Protein AF-A0A2E4N6B3-F1 (afdb_monomer_lite)

Structure (mmCIF, N/CA/C/O backbone):
data_AF-A0A2E4N6B3-F1
#
_entry.id   AF-A0A2E4N6B3-F1
#
loop_
_atom_site.group_PDB
_atom_site.id
_atom_site.type_symbol
_atom_site.label_atom_id
_atom_site.label_alt_id
_atom_site.label_comp_id
_atom_site.label_asym_id
_atom_site.label_entity_id
_atom_site.label_seq_id
_atom_site.pdbx_PDB_ins_code
_atom_site.Cartn_x
_atom_site.Cartn_y
_atom_site.Cartn_z
_atom_site.occupancy
_atom_site.B_iso_or_equiv
_atom_site.auth_seq_id
_atom_site.auth_comp_id
_atom_site.auth_asym_id
_atom_site.auth_atom_id
_atom_site.pdbx_PDB_model_num
ATOM 1 N N . MET A 1 1 ? -14.317 -15.327 15.195 1.00 62.25 1 MET A N 1
ATOM 2 C CA . MET A 1 1 ? -13.217 -15.144 14.213 1.00 62.25 1 MET A CA 1
ATOM 3 C C . MET A 1 1 ? -12.961 -13.670 13.867 1.00 62.25 1 MET A C 1
ATOM 5 O O . MET A 1 1 ? -11.848 -13.202 14.078 1.00 62.25 1 MET A O 1
ATOM 9 N N . PHE A 1 2 ? -13.980 -12.903 13.452 1.00 62.03 2 PHE A N 1
ATOM 10 C CA . PHE A 1 2 ? -13.863 -11.475 13.086 1.00 62.03 2 PHE A CA 1
ATOM 11 C C . PHE A 1 2 ? -13.276 -10.548 14.166 1.00 62.03 2 PHE A C 1
ATOM 13 O O . PHE A 1 2 ? -12.566 -9.598 13.847 1.00 62.03 2 PHE A O 1
ATOM 20 N N . GLN A 1 3 ? -13.512 -10.829 15.450 1.00 68.50 3 GLN A N 1
ATOM 21 C CA . GLN A 1 3 ? -12.946 -10.028 16.544 1.00 68.50 3 GLN A CA 1
ATOM 22 C C . GLN A 1 3 ? -11.408 -10.126 16.633 1.00 68.50 3 GLN A C 1
ATOM 24 O O . GLN A 1 3 ? -10.750 -9.131 16.929 1.00 68.50 3 GLN A O 1
ATOM 29 N N . LYS A 1 4 ? -10.814 -11.287 16.303 1.00 70.94 4 LYS A N 1
ATOM 30 C CA . LYS A 1 4 ? -9.347 -11.462 16.285 1.00 70.94 4 LYS A CA 1
ATOM 31 C C . LYS A 1 4 ? -8.699 -10.652 15.156 1.00 70.94 4 LYS A C 1
ATOM 33 O O . LYS A 1 4 ? -7.645 -10.060 15.366 1.00 70.94 4 LYS A O 1
ATOM 38 N N . LEU A 1 5 ? -9.344 -10.594 13.988 1.00 65.94 5 LEU A N 1
ATOM 39 C CA . LEU A 1 5 ? -8.908 -9.784 12.843 1.00 65.94 5 LEU A CA 1
ATOM 40 C C . LEU A 1 5 ? -8.967 -8.287 13.161 1.00 65.94 5 LEU A C 1
ATOM 42 O O . LEU A 1 5 ? -7.967 -7.596 12.989 1.00 65.94 5 LEU A O 1
ATOM 46 N N . LYS A 1 6 ? -10.085 -7.814 13.729 1.00 65.88 6 LYS A N 1
ATOM 47 C CA . LYS A 1 6 ? -10.237 -6.414 14.155 1.00 65.88 6 LYS A CA 1
ATOM 48 C C . LYS A 1 6 ? -9.157 -5.982 15.145 1.00 65.88 6 LYS A C 1
ATOM 50 O O . LYS A 1 6 ? -8.519 -4.954 14.937 1.00 65.88 6 LYS A O 1
ATOM 55 N N . LYS A 1 7 ? -8.872 -6.811 16.157 1.00 70.69 7 LYS A N 1
ATOM 56 C CA . LYS A 1 7 ? -7.829 -6.531 17.156 1.00 70.69 7 LYS A CA 1
ATOM 57 C C . LYS A 1 7 ? -6.414 -6.542 16.560 1.00 70.69 7 LYS A C 1
ATOM 59 O O . LYS A 1 7 ? -5.608 -5.695 16.919 1.00 70.69 7 LYS A O 1
ATOM 64 N N . ARG A 1 8 ? -6.110 -7.453 15.624 1.00 69.00 8 ARG A N 1
ATOM 65 C CA . ARG A 1 8 ? -4.799 -7.501 14.940 1.00 69.00 8 ARG A CA 1
ATOM 66 C C . ARG A 1 8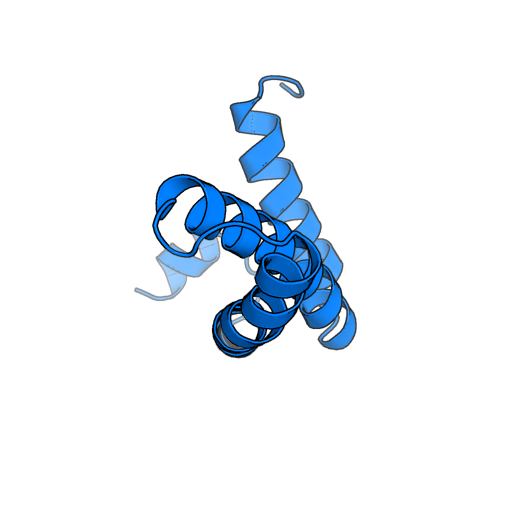 ? -4.563 -6.317 14.002 1.00 69.00 8 ARG A C 1
ATOM 68 O O . ARG A 1 8 ? -3.417 -5.953 13.775 1.00 69.00 8 ARG A O 1
ATOM 75 N N . TRP A 1 9 ? -5.622 -5.783 13.403 1.00 68.38 9 TRP A N 1
ATOM 76 C CA . TRP A 1 9 ? -5.542 -4.727 12.389 1.00 68.38 9 TRP A CA 1
ATOM 77 C C . TRP A 1 9 ? -5.880 -3.334 12.949 1.00 68.38 9 TRP A C 1
ATOM 79 O O . TRP A 1 9 ? -5.828 -2.351 12.212 1.00 68.38 9 TRP A O 1
ATOM 89 N N . GLY A 1 10 ? -6.206 -3.237 14.245 1.00 68.00 10 GLY A N 1
ATOM 90 C CA . GLY A 1 10 ? -6.566 -1.979 14.906 1.00 68.00 10 GLY A CA 1
ATOM 91 C C . GLY A 1 10 ? -7.845 -1.348 14.350 1.00 68.00 10 GLY A C 1
ATOM 92 O O . GLY A 1 10 ? -7.942 -0.128 14.274 1.00 68.00 10 GLY A O 1
ATOM 93 N N . LEU A 1 11 ? -8.791 -2.173 13.892 1.00 76.81 11 LEU A N 1
ATOM 94 C CA . LEU A 1 11 ? -10.028 -1.731 13.250 1.00 76.81 11 LEU A CA 1
ATOM 95 C C . LEU A 1 11 ? -11.163 -1.645 14.270 1.00 76.81 11 LEU A C 1
ATOM 97 O O . LEU A 1 11 ? -11.506 -2.647 14.900 1.00 76.81 11 LEU A O 1
ATOM 101 N N . ASN A 1 12 ? -11.784 -0.469 14.378 1.00 67.94 12 ASN A N 1
ATOM 102 C CA . ASN A 1 12 ? -12.875 -0.228 15.327 1.00 67.94 12 ASN A CA 1
ATOM 103 C C . ASN A 1 12 ? -14.245 -0.663 14.776 1.00 67.94 12 ASN A C 1
ATOM 105 O O . ASN A 1 12 ? -15.129 -1.016 15.553 1.00 67.94 12 ASN A O 1
ATOM 109 N N . SER A 1 13 ? -14.420 -0.699 13.447 1.00 77.38 13 SER A N 1
ATOM 110 C CA . SER A 1 13 ? -15.714 -0.980 12.804 1.00 77.38 13 SER A CA 1
ATOM 111 C C . SER A 1 13 ? -15.683 -2.168 11.835 1.00 77.38 13 SER A C 1
ATOM 113 O O . SER A 1 13 ? -14.704 -2.395 11.123 1.00 77.38 13 SER A O 1
ATOM 115 N N . ASN A 1 14 ? -16.801 -2.901 11.757 1.00 78.88 14 ASN A N 1
ATOM 116 C CA . ASN A 1 14 ? -17.030 -3.947 10.751 1.00 78.88 14 ASN A CA 1
ATOM 117 C C . ASN A 1 14 ? -17.120 -3.374 9.329 1.00 78.88 14 ASN A C 1
ATOM 119 O O . ASN A 1 14 ? -16.671 -4.016 8.384 1.00 78.88 14 ASN A O 1
ATOM 123 N N . THR A 1 15 ? -17.659 -2.161 9.176 1.00 79.19 15 THR A N 1
ATOM 124 C CA . THR A 1 15 ? -17.752 -1.491 7.869 1.00 79.19 15 THR A CA 1
ATOM 125 C C . THR A 1 15 ? -16.372 -1.180 7.304 1.00 79.19 15 THR A C 1
ATOM 127 O O . THR A 1 15 ? -16.152 -1.305 6.106 1.00 79.19 15 THR A O 1
ATOM 130 N N . GLN A 1 16 ? -15.405 -0.876 8.170 1.00 80.75 16 GLN A N 1
ATOM 131 C CA . GLN A 1 16 ? -14.028 -0.616 7.766 1.00 80.75 16 GLN A CA 1
ATOM 132 C C . GLN A 1 16 ? -13.368 -1.863 7.164 1.00 80.75 16 GLN A C 1
ATOM 134 O O . GLN A 1 16 ? -12.709 -1.772 6.134 1.00 80.75 16 GLN A O 1
ATOM 139 N N . VAL A 1 17 ? -13.607 -3.036 7.761 1.00 83.00 17 VAL A N 1
ATOM 140 C CA . VAL A 1 17 ? -13.142 -4.328 7.230 1.00 83.00 17 VAL A CA 1
ATOM 141 C C . VAL A 1 17 ? -13.698 -4.563 5.823 1.00 83.00 17 VAL A C 1
ATOM 143 O O . VAL A 1 17 ? -12.938 -4.912 4.924 1.00 83.00 17 VAL A O 1
ATOM 146 N N . LEU A 1 18 ? -15.000 -4.335 5.620 1.00 87.25 18 LEU A N 1
ATOM 147 C CA . LEU A 1 18 ? -15.650 -4.495 4.316 1.00 87.25 18 LEU A CA 1
ATOM 148 C C . LEU A 1 18 ? -15.033 -3.564 3.260 1.00 87.25 18 LEU A C 1
ATOM 150 O O . LEU A 1 18 ? -14.672 -4.021 2.179 1.00 87.25 18 LEU A O 1
ATOM 154 N N . ILE A 1 19 ? -14.856 -2.281 3.593 1.00 87.06 19 ILE A N 1
ATOM 155 C CA . ILE A 1 19 ? -14.248 -1.296 2.689 1.00 87.06 19 ILE A CA 1
ATOM 156 C C . ILE A 1 19 ? -12.825 -1.718 2.320 1.00 87.06 19 ILE A C 1
ATOM 158 O O . ILE A 1 19 ? -12.453 -1.653 1.156 1.00 87.06 19 ILE A O 1
ATOM 162 N N . ILE A 1 20 ? -12.039 -2.206 3.281 1.00 86.00 20 ILE A N 1
ATOM 163 C CA . ILE A 1 20 ? -10.676 -2.681 3.024 1.00 86.00 20 ILE A CA 1
ATOM 164 C C . ILE A 1 20 ? -10.672 -3.857 2.041 1.00 86.00 20 ILE A C 1
ATOM 166 O O . ILE A 1 20 ? -9.859 -3.867 1.121 1.00 86.00 20 ILE A O 1
ATOM 170 N N . PHE A 1 21 ? -11.588 -4.820 2.184 1.00 87.31 21 PHE A N 1
ATOM 171 C CA . PHE A 1 21 ? -11.713 -5.920 1.222 1.00 87.31 21 PHE A CA 1
ATOM 172 C C . PHE A 1 21 ? -12.090 -5.433 -0.181 1.00 87.31 21 PHE A C 1
ATOM 174 O O . PHE A 1 21 ? -11.509 -5.905 -1.155 1.00 87.31 21 PHE A O 1
ATOM 181 N N . ILE A 1 22 ? -13.001 -4.461 -0.289 1.00 90.19 22 ILE A N 1
ATOM 182 C CA . ILE A 1 22 ? -13.380 -3.849 -1.572 1.00 90.19 22 ILE A CA 1
ATOM 183 C C . ILE A 1 22 ? -12.177 -3.139 -2.204 1.00 90.19 22 ILE A C 1
ATOM 185 O O . ILE A 1 22 ? -11.850 -3.394 -3.361 1.00 90.19 22 ILE A O 1
ATOM 189 N N . VAL A 1 23 ? -11.470 -2.306 -1.432 1.00 90.00 23 VAL A N 1
ATOM 190 C CA . VAL A 1 23 ? -10.249 -1.616 -1.877 1.00 90.00 23 VAL A CA 1
ATOM 191 C C . VAL A 1 23 ? -9.213 -2.632 -2.355 1.00 90.00 23 VAL A C 1
ATOM 193 O O . VAL A 1 23 ? -8.624 -2.442 -3.414 1.00 90.00 23 VAL A O 1
ATOM 196 N N . PHE A 1 24 ? -9.016 -3.737 -1.635 1.00 89.62 24 PHE A N 1
ATOM 197 C CA . PHE A 1 24 ? -8.079 -4.785 -2.037 1.00 89.62 24 PHE A CA 1
ATOM 198 C C . PHE A 1 24 ? -8.494 -5.519 -3.317 1.00 89.62 24 PHE A C 1
ATOM 200 O O . PHE A 1 24 ? -7.638 -5.791 -4.156 1.00 89.62 24 PHE A O 1
ATOM 207 N N . GLY A 1 25 ? -9.786 -5.801 -3.499 1.00 91.69 25 GLY A N 1
ATOM 208 C CA . GLY A 1 25 ? -10.298 -6.428 -4.720 1.00 91.69 25 GLY A CA 1
ATOM 209 C C . GLY A 1 25 ? -10.120 -5.540 -5.953 1.00 91.69 25 GLY A C 1
ATOM 210 O O . GLY A 1 25 ? -9.647 -6.004 -6.994 1.00 91.69 25 GLY A O 1
ATOM 211 N N . ILE A 1 26 ? -10.424 -4.245 -5.814 1.00 90.94 26 ILE A N 1
ATOM 212 C CA . ILE A 1 26 ? -10.241 -3.255 -6.883 1.00 90.94 26 ILE A CA 1
ATOM 213 C C . ILE A 1 26 ? -8.753 -3.088 -7.190 1.00 90.94 26 ILE A C 1
ATOM 215 O O . ILE A 1 26 ? -8.337 -3.222 -8.334 1.00 90.94 26 ILE A O 1
ATOM 219 N N . THR A 1 27 ? -7.926 -2.841 -6.174 1.00 90.88 27 THR A N 1
ATOM 220 C CA . THR A 1 27 ? -6.492 -2.566 -6.368 1.00 90.88 27 THR A CA 1
ATOM 221 C C . THR A 1 27 ? -5.739 -3.774 -6.923 1.00 90.88 27 THR A C 1
ATOM 223 O O . THR A 1 27 ? -4.870 -3.589 -7.769 1.00 90.88 27 THR A O 1
ATOM 226 N N . GLY A 1 28 ? -6.097 -4.999 -6.515 1.00 88.12 28 GLY A N 1
ATOM 227 C CA . GLY A 1 28 ? -5.502 -6.231 -7.041 1.00 88.12 28 GLY A CA 1
ATOM 228 C C . GLY A 1 28 ? -5.835 -6.488 -8.509 1.00 88.12 28 GLY A C 1
ATOM 229 O O . GLY A 1 28 ? -4.960 -6.879 -9.275 1.00 88.12 28 GLY A O 1
ATOM 230 N N . SER A 1 29 ? -7.076 -6.221 -8.919 1.00 89.25 29 SER A N 1
ATOM 231 C CA . SER A 1 29 ? -7.478 -6.370 -10.324 1.00 89.25 29 SER A CA 1
ATOM 232 C C . SER A 1 29 ? -6.870 -5.260 -11.191 1.00 89.25 29 SER A C 1
ATOM 234 O O . SER A 1 29 ? -6.312 -5.525 -12.255 1.00 89.25 29 SER A O 1
ATOM 236 N N . SER A 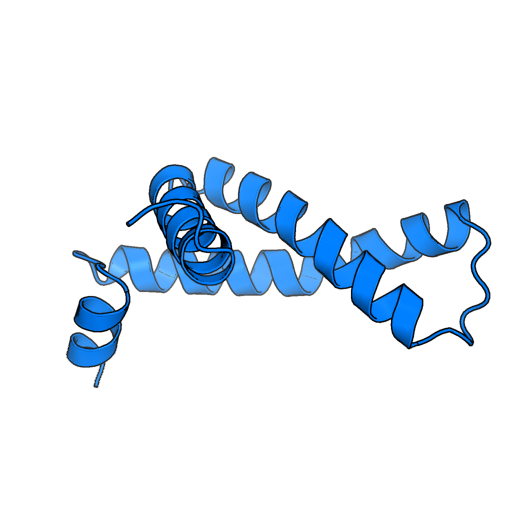1 30 ? -6.902 -4.015 -10.704 1.00 89.81 30 SER A N 1
ATOM 237 C CA . SER A 1 30 ? -6.385 -2.849 -11.424 1.00 89.81 30 SER A CA 1
ATOM 238 C C . SER A 1 30 ? -4.863 -2.854 -11.578 1.00 89.81 30 SER A C 1
ATOM 240 O O . SER A 1 30 ? -4.365 -2.398 -12.605 1.00 89.81 30 SER A O 1
ATOM 242 N N . SER A 1 31 ? -4.101 -3.372 -10.607 1.00 88.06 31 SER A N 1
ATOM 243 C CA . SER A 1 31 ? -2.634 -3.402 -10.708 1.00 88.06 31 SER A CA 1
ATOM 244 C C . SER A 1 31 ? -2.137 -4.299 -11.833 1.00 88.06 31 SER A C 1
ATOM 246 O O . SER A 1 31 ? -1.168 -3.943 -12.498 1.00 88.06 31 SER A O 1
ATOM 248 N N . LEU A 1 32 ? -2.816 -5.417 -12.101 1.00 86.81 32 LEU A N 1
ATOM 249 C CA . LEU A 1 32 ? -2.483 -6.287 -13.225 1.00 86.81 32 LEU A CA 1
ATOM 250 C C . LEU A 1 32 ? -2.718 -5.572 -14.555 1.00 86.81 32 LEU A C 1
ATOM 252 O O . LEU A 1 32 ? -1.828 -5.579 -15.404 1.00 86.81 32 LEU A O 1
ATOM 256 N N . TYR A 1 33 ? -3.860 -4.899 -14.698 1.00 88.00 33 TYR A N 1
ATOM 257 C CA . TYR A 1 33 ? -4.201 -4.170 -15.919 1.00 88.00 33 TYR A CA 1
ATOM 258 C C . TYR A 1 33 ? -3.254 -2.991 -16.177 1.00 88.00 33 TYR A C 1
ATOM 260 O O . TYR A 1 33 ? -2.800 -2.802 -17.296 1.00 88.00 33 TYR A O 1
ATOM 268 N N . ILE A 1 34 ? -2.891 -2.235 -15.134 1.00 86.06 34 ILE A N 1
ATOM 269 C CA . ILE A 1 34 ? -1.990 -1.075 -15.246 1.00 86.06 34 ILE A CA 1
ATOM 270 C C . ILE A 1 34 ? -0.522 -1.504 -15.397 1.00 86.06 34 ILE A C 1
ATOM 272 O O . ILE A 1 34 ? 0.266 -0.798 -16.017 1.00 86.06 34 ILE A O 1
ATOM 276 N N . SER A 1 35 ? -0.130 -2.669 -14.876 1.00 84.19 35 SER A N 1
ATOM 277 C CA . SER A 1 35 ? 1.248 -3.156 -15.020 1.00 84.19 35 SER A CA 1
ATOM 278 C C . SER A 1 35 ? 1.628 -3.525 -16.451 1.00 84.19 35 SER A C 1
ATOM 280 O O . SER A 1 35 ? 2.783 -3.352 -16.823 1.00 84.19 35 SER A O 1
ATOM 282 N N . GLN A 1 36 ? 0.675 -4.001 -17.257 1.00 82.75 36 GLN A N 1
ATOM 283 C CA . GLN A 1 36 ? 0.909 -4.385 -18.650 1.00 82.75 36 GLN A CA 1
ATOM 284 C C . GLN A 1 36 ? 1.440 -3.226 -19.511 1.00 82.75 36 GLN A C 1
ATOM 286 O O . GLN A 1 36 ? 2.551 -3.365 -20.023 1.00 82.75 36 GLN A O 1
ATOM 291 N N . PRO A 1 37 ? 0.758 -2.064 -19.609 1.00 84.44 37 PRO A N 1
ATOM 292 C CA . PRO A 1 37 ? 1.255 -0.945 -20.405 1.00 84.44 37 PRO A CA 1
ATOM 293 C C . PRO A 1 37 ? 2.561 -0.364 -19.851 1.00 84.44 37 PRO A C 1
ATOM 295 O O . PRO A 1 37 ? 3.379 0.137 -20.613 1.00 84.44 37 PRO A O 1
ATOM 298 N N . VAL A 1 38 ? 2.803 -0.453 -18.537 1.00 82.56 38 VAL A N 1
ATOM 299 C CA . VAL A 1 38 ? 4.071 -0.000 -17.943 1.00 82.56 38 VAL A CA 1
ATOM 300 C C . VAL A 1 38 ? 5.235 -0.912 -18.344 1.00 82.56 38 VAL A C 1
ATOM 302 O O . VAL A 1 38 ? 6.313 -0.415 -18.655 1.00 82.56 38 VAL A O 1
ATOM 305 N N . MET A 1 39 ? 5.037 -2.233 -18.367 1.00 81.81 39 MET A N 1
ATOM 306 C CA . MET A 1 39 ? 6.067 -3.173 -18.829 1.00 81.81 39 MET A CA 1
ATOM 307 C C . MET A 1 39 ? 6.360 -3.014 -20.323 1.00 81.81 39 MET A C 1
ATOM 309 O O . MET A 1 39 ? 7.523 -3.064 -20.721 1.00 81.81 39 MET A O 1
ATOM 313 N N . GLU A 1 40 ? 5.320 -2.780 -21.123 1.00 82.56 40 GLU A N 1
ATOM 314 C CA . GLU A 1 40 ? 5.434 -2.550 -22.563 1.00 82.56 40 GLU A CA 1
ATOM 315 C C . GLU A 1 40 ? 6.154 -1.227 -22.868 1.00 82.56 40 GLU A C 1
ATOM 317 O O . GLU A 1 40 ? 7.084 -1.206 -23.671 1.00 82.56 40 GLU A O 1
ATOM 322 N N . TYR A 1 41 ? 5.834 -0.149 -22.138 1.00 81.50 41 TYR A N 1
ATOM 323 C CA . TYR A 1 41 ? 6.546 1.132 -22.234 1.00 81.50 41 TYR A CA 1
ATOM 324 C C . TYR A 1 41 ? 8.038 1.006 -21.896 1.00 81.50 41 TYR A C 1
ATOM 326 O O . TYR A 1 41 ? 8.885 1.628 -22.532 1.00 81.50 41 TYR A O 1
ATOM 334 N N . LEU A 1 42 ? 8.376 0.173 -20.910 1.00 79.44 42 LEU A N 1
ATOM 335 C CA . LEU A 1 42 ? 9.759 -0.078 -20.506 1.00 79.44 42 LEU A CA 1
ATOM 336 C C . LEU A 1 42 ? 10.486 -1.084 -21.419 1.00 79.44 42 LEU A C 1
ATOM 338 O O . LEU A 1 42 ? 11.663 -1.351 -21.185 1.00 79.44 42 LEU A O 1
ATOM 342 N N . SER A 1 43 ? 9.816 -1.638 -22.443 1.00 72.56 43 SER A N 1
ATOM 343 C CA . SER A 1 43 ? 10.362 -2.649 -23.368 1.00 72.56 43 SER A CA 1
ATOM 344 C C . SER A 1 43 ? 11.016 -3.843 -22.654 1.00 72.56 43 SER A C 1
ATOM 346 O O . SER A 1 43 ? 11.996 -4.420 -23.127 1.00 72.56 43 SER A O 1
ATOM 348 N N . ILE A 1 44 ? 10.495 -4.213 -21.480 1.00 71.94 44 ILE A N 1
ATOM 349 C CA . ILE A 1 44 ? 11.022 -5.328 -20.689 1.00 71.94 44 ILE A CA 1
ATOM 350 C C . ILE A 1 44 ? 10.507 -6.619 -21.323 1.00 71.94 44 ILE A C 1
ATOM 352 O O . ILE A 1 44 ? 9.295 -6.802 -21.433 1.00 71.94 44 ILE A O 1
ATOM 356 N N . SER A 1 45 ? 11.408 -7.523 -21.734 1.00 65.00 45 SER A N 1
ATOM 357 C CA . SER A 1 45 ? 10.976 -8.829 -22.247 1.00 65.00 45 SER A CA 1
ATOM 358 C C . SER A 1 45 ? 10.132 -9.541 -21.183 1.00 65.00 45 SER A C 1
ATOM 360 O O . SER A 1 45 ? 10.462 -9.541 -19.990 1.00 65.00 45 SER A O 1
ATOM 362 N N . ASN A 1 46 ? 9.032 -10.156 -21.625 1.00 65.88 46 ASN A N 1
ATOM 363 C CA . ASN A 1 46 ? 8.094 -10.880 -20.761 1.00 65.88 46 ASN A CA 1
ATOM 364 C C . ASN A 1 46 ? 8.732 -12.073 -20.022 1.00 65.88 46 ASN A C 1
ATOM 366 O O . ASN A 1 46 ? 8.083 -12.676 -19.167 1.00 65.88 46 ASN A O 1
ATOM 370 N N . ASP A 1 47 ? 9.994 -12.394 -20.311 1.00 72.88 47 ASP A N 1
ATOM 371 C CA . ASP A 1 47 ? 10.709 -13.536 -19.744 1.00 72.88 47 ASP A CA 1
ATOM 372 C C . ASP A 1 47 ? 11.159 -13.276 -18.299 1.00 72.88 47 ASP A C 1
ATOM 374 O O . ASP A 1 47 ? 11.296 -14.202 -17.497 1.00 72.88 47 ASP A O 1
ATOM 378 N N . ASN A 1 48 ? 11.323 -12.006 -17.912 1.00 81.19 48 ASN A N 1
ATOM 379 C CA . ASN A 1 48 ? 11.764 -11.640 -16.569 1.00 81.19 48 ASN A CA 1
ATOM 380 C C . ASN A 1 48 ? 10.594 -11.573 -15.576 1.00 81.19 48 ASN A C 1
ATOM 382 O O . ASN A 1 48 ? 10.168 -10.501 -15.137 1.00 81.19 48 ASN A O 1
ATOM 386 N N . ILE A 1 49 ? 10.121 -12.746 -15.148 1.00 82.62 49 ILE A N 1
ATOM 387 C CA . ILE A 1 49 ? 9.043 -12.907 -14.154 1.00 82.62 49 ILE A CA 1
ATOM 388 C C . ILE A 1 49 ? 9.342 -12.132 -12.857 1.00 82.62 49 ILE A C 1
ATOM 390 O O . ILE A 1 49 ? 8.439 -11.543 -12.263 1.00 82.62 49 ILE A O 1
ATOM 394 N N . ILE A 1 50 ? 10.611 -12.077 -12.438 1.00 85.06 50 ILE A N 1
ATOM 395 C CA . ILE A 1 50 ? 11.040 -11.354 -11.231 1.00 85.06 50 ILE A CA 1
ATOM 396 C C . ILE A 1 50 ? 10.803 -9.843 -11.384 1.00 85.06 50 ILE A C 1
ATOM 398 O O . ILE A 1 50 ? 10.197 -9.232 -10.502 1.00 85.06 50 ILE A O 1
ATOM 402 N N . LEU A 1 51 ? 11.216 -9.243 -12.509 1.00 83.62 51 LEU A N 1
ATOM 403 C CA . LEU A 1 51 ? 10.973 -7.819 -12.778 1.00 83.62 51 LEU A CA 1
ATOM 404 C C . LEU A 1 51 ? 9.480 -7.518 -12.866 1.00 83.62 51 LEU A C 1
ATOM 406 O O . LEU A 1 51 ? 9.022 -6.531 -12.293 1.00 83.62 51 LEU A O 1
ATOM 410 N N . ARG A 1 52 ? 8.713 -8.389 -13.526 1.00 83.19 52 ARG A N 1
ATOM 411 C CA . ARG A 1 52 ? 7.258 -8.255 -13.614 1.00 83.19 52 ARG A CA 1
ATOM 412 C C . ARG A 1 52 ? 6.615 -8.212 -12.231 1.00 83.19 52 ARG A C 1
ATOM 414 O O . ARG A 1 52 ? 5.818 -7.317 -11.963 1.00 83.19 52 ARG A O 1
ATOM 421 N N . ILE A 1 53 ? 6.984 -9.130 -11.334 1.00 86.12 53 ILE A N 1
ATOM 422 C CA . ILE A 1 53 ? 6.468 -9.137 -9.959 1.00 86.12 53 ILE A CA 1
ATOM 423 C C . ILE A 1 53 ? 6.853 -7.843 -9.240 1.00 86.12 53 ILE A C 1
ATOM 425 O O . ILE A 1 53 ? 5.987 -7.227 -8.623 1.00 86.12 53 ILE A O 1
ATOM 429 N N . ILE A 1 54 ? 8.102 -7.382 -9.347 1.00 86.69 54 ILE A N 1
ATOM 430 C CA . ILE A 1 54 ? 8.548 -6.134 -8.707 1.00 86.69 54 ILE A CA 1
ATOM 431 C C . ILE A 1 54 ? 7.725 -4.939 -9.208 1.00 86.69 54 ILE A C 1
ATOM 433 O O . ILE A 1 54 ? 7.191 -4.187 -8.394 1.00 86.69 54 ILE A O 1
ATOM 437 N N . ILE A 1 55 ? 7.553 -4.796 -10.523 1.00 86.06 55 ILE A N 1
ATOM 438 C CA . ILE A 1 55 ? 6.804 -3.691 -11.138 1.00 86.06 55 ILE A CA 1
ATOM 439 C C . ILE A 1 55 ? 5.334 -3.725 -10.720 1.00 86.06 55 ILE A C 1
ATOM 441 O O . ILE A 1 55 ? 4.814 -2.715 -10.246 1.00 86.06 55 ILE A O 1
ATOM 445 N N . VAL A 1 56 ? 4.675 -4.886 -10.818 1.00 88.44 56 VAL A N 1
ATOM 446 C CA . VAL A 1 56 ? 3.286 -5.067 -10.359 1.00 88.44 56 VAL A CA 1
ATOM 447 C C . VAL A 1 56 ? 3.164 -4.692 -8.886 1.00 88.44 56 VAL A C 1
ATOM 449 O O . VAL A 1 56 ? 2.222 -4.001 -8.505 1.00 88.44 56 VAL A O 1
ATOM 452 N N . THR A 1 57 ? 4.126 -5.104 -8.059 1.00 87.50 57 THR A N 1
ATOM 453 C CA . THR A 1 57 ? 4.115 -4.820 -6.620 1.00 87.50 57 THR A CA 1
ATOM 454 C C . THR A 1 57 ? 4.284 -3.327 -6.344 1.00 87.50 57 THR A C 1
ATOM 456 O O . THR A 1 57 ? 3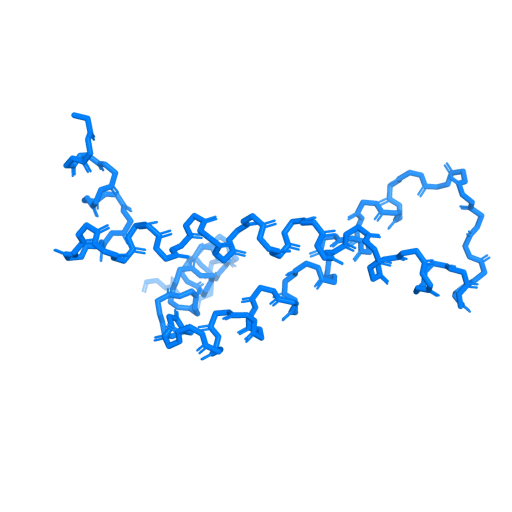.583 -2.801 -5.484 1.00 87.50 57 THR A O 1
ATOM 459 N N . ILE A 1 58 ? 5.156 -2.628 -7.078 1.00 87.00 58 ILE A N 1
ATOM 460 C CA . ILE A 1 58 ? 5.354 -1.175 -6.956 1.00 87.00 58 ILE A CA 1
ATOM 461 C C . ILE A 1 58 ? 4.086 -0.428 -7.386 1.00 87.00 58 ILE A C 1
ATOM 463 O O . ILE A 1 58 ? 3.558 0.375 -6.620 1.00 87.00 58 ILE A O 1
ATOM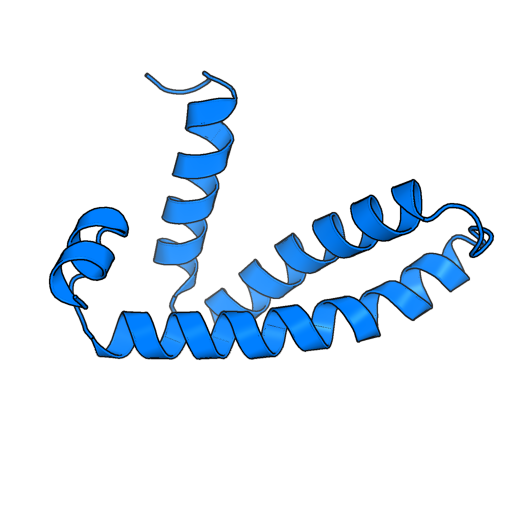 467 N N . ILE A 1 59 ? 3.554 -0.737 -8.571 1.00 88.44 59 ILE A N 1
ATOM 468 C CA . ILE A 1 59 ? 2.328 -0.132 -9.115 1.00 88.44 59 ILE A CA 1
ATOM 469 C C . ILE A 1 59 ? 1.144 -0.359 -8.174 1.00 88.44 59 ILE A C 1
ATOM 471 O O . ILE A 1 59 ? 0.372 0.561 -7.897 1.00 88.44 59 ILE A O 1
ATOM 475 N N . TYR A 1 60 ? 1.027 -1.569 -7.628 1.00 89.00 60 TYR A N 1
ATOM 476 C CA . TYR A 1 60 ? 0.000 -1.912 -6.658 1.00 89.00 60 TYR A CA 1
ATOM 477 C C . TYR A 1 60 ? 0.028 -0.994 -5.430 1.00 89.00 60 TYR A C 1
ATOM 479 O O . TYR A 1 60 ? -1.039 -0.571 -4.992 1.00 89.00 60 TYR A O 1
ATOM 487 N N . GLN A 1 61 ? 1.207 -0.623 -4.905 1.00 87.50 61 GLN A N 1
ATOM 488 C CA . GLN A 1 61 ? 1.283 0.301 -3.763 1.00 87.50 61 GLN A CA 1
ATOM 489 C C . GLN A 1 61 ? 0.693 1.677 -4.082 1.00 87.50 61 GLN A C 1
ATOM 491 O O . GLN A 1 61 ? -0.037 2.239 -3.263 1.00 87.50 61 GLN A O 1
ATOM 496 N N . PHE A 1 62 ? 0.960 2.207 -5.277 1.00 88.75 62 PHE A N 1
ATOM 497 C CA . PHE A 1 62 ? 0.413 3.496 -5.699 1.00 88.75 62 PHE A CA 1
ATOM 498 C C . PHE A 1 62 ? -1.105 3.436 -5.881 1.00 88.75 62 PHE A C 1
ATOM 500 O O . PHE A 1 62 ? -1.825 4.270 -5.332 1.00 88.75 62 PHE A O 1
ATOM 507 N N . ILE A 1 63 ? -1.610 2.419 -6.588 1.00 89.62 63 ILE A 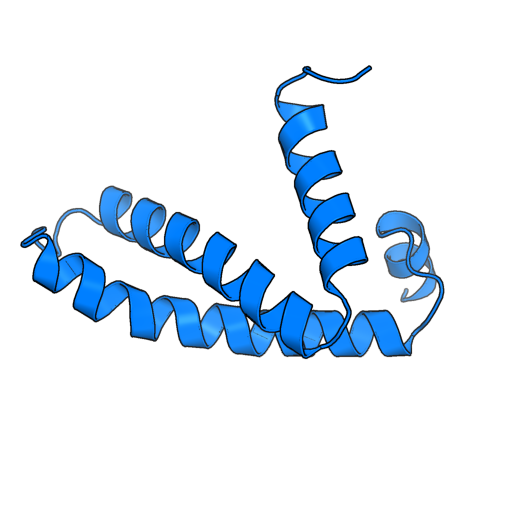N 1
ATOM 508 C CA . ILE A 1 63 ? -3.054 2.246 -6.810 1.00 89.62 63 ILE A CA 1
ATOM 509 C C . ILE A 1 63 ? -3.775 2.056 -5.476 1.00 89.62 63 ILE A C 1
ATOM 511 O O . ILE A 1 63 ? -4.836 2.636 -5.259 1.00 89.62 63 ILE A O 1
ATOM 515 N N . LEU A 1 64 ? -3.192 1.286 -4.557 1.00 89.81 64 LEU A N 1
ATOM 516 C CA . LEU A 1 64 ? -3.751 1.060 -3.231 1.00 89.81 64 LEU A CA 1
ATOM 517 C C . LEU A 1 64 ? -3.925 2.357 -2.445 1.00 89.81 64 LEU A C 1
ATOM 519 O O . LEU A 1 64 ? -4.989 2.560 -1.861 1.00 89.81 64 LEU A O 1
ATOM 523 N N . LEU A 1 65 ? -2.946 3.260 -2.481 1.00 88.62 65 LEU A N 1
ATOM 524 C CA . LEU A 1 65 ? -3.056 4.574 -1.843 1.00 88.62 65 LEU A CA 1
ATOM 525 C C . LEU A 1 65 ? -4.139 5.446 -2.489 1.00 88.62 65 LEU A C 1
ATOM 527 O O . LEU A 1 65 ? -4.920 6.069 -1.769 1.00 88.62 65 LEU A O 1
ATOM 531 N N . ILE A 1 66 ? -4.226 5.449 -3.822 1.00 89.69 66 ILE A N 1
ATOM 532 C CA . ILE A 1 66 ? -5.223 6.226 -4.576 1.00 89.69 66 ILE A CA 1
ATOM 533 C C . ILE A 1 66 ? -6.640 5.727 -4.274 1.00 89.69 66 ILE A C 1
ATOM 535 O O . ILE A 1 66 ? -7.517 6.507 -3.909 1.00 89.69 66 ILE A O 1
ATOM 539 N N . VAL A 1 67 ? -6.873 4.417 -4.363 1.00 89.75 67 VAL A N 1
ATOM 540 C CA . VAL A 1 67 ? -8.190 3.829 -4.089 1.00 89.75 67 VAL A CA 1
ATOM 541 C C . VAL A 1 67 ? -8.547 4.001 -2.610 1.00 89.75 67 VAL A C 1
ATOM 543 O O . VAL A 1 67 ? -9.663 4.400 -2.289 1.00 89.75 67 VAL A O 1
ATOM 546 N N . ALA A 1 68 ? -7.604 3.810 -1.684 1.00 88.62 68 ALA A N 1
ATOM 547 C CA . ALA A 1 68 ? -7.839 4.075 -0.265 1.00 88.62 68 ALA A CA 1
ATOM 548 C C . ALA A 1 68 ? -8.196 5.545 0.020 1.00 88.62 68 ALA A C 1
ATOM 550 O O . ALA A 1 68 ? -8.983 5.810 0.932 1.00 88.62 68 ALA A O 1
ATOM 551 N N . PHE A 1 69 ? -7.642 6.491 -0.744 1.00 88.88 69 PHE A N 1
ATOM 552 C CA . PHE A 1 69 ? -7.998 7.907 -0.671 1.00 88.88 69 PHE A CA 1
ATOM 553 C C . PHE A 1 69 ? -9.439 8.158 -1.115 1.00 88.88 69 PHE A C 1
ATOM 555 O O . PHE A 1 69 ? -10.188 8.789 -0.372 1.00 88.88 69 PHE A O 1
ATOM 562 N N . ILE A 1 70 ? -9.862 7.569 -2.237 1.00 88.25 70 ILE A N 1
ATOM 563 C CA . ILE A 1 70 ? -11.241 7.672 -2.745 1.00 88.25 70 ILE A CA 1
ATOM 564 C C . ILE A 1 70 ? -12.257 7.143 -1.720 1.00 88.25 70 ILE A C 1
ATOM 566 O O . ILE A 1 70 ? -13.295 7.757 -1.494 1.00 88.25 70 ILE A O 1
ATOM 570 N N . PHE A 1 71 ? -11.944 6.035 -1.044 1.00 85.94 71 PHE A N 1
ATOM 571 C CA . PHE A 1 71 ? -12.818 5.431 -0.029 1.00 85.94 71 PHE A CA 1
ATOM 572 C C . PHE A 1 71 ? -12.664 6.038 1.383 1.00 85.94 71 PHE A C 1
ATOM 574 O O . PHE A 1 71 ? -13.242 5.522 2.342 1.00 85.94 71 PHE A O 1
ATOM 581 N N . GLY A 1 72 ? -11.861 7.097 1.555 1.00 84.75 72 GLY A N 1
ATOM 582 C CA . GLY A 1 72 ? -11.644 7.759 2.850 1.00 84.75 72 GLY A CA 1
ATOM 583 C C . GLY A 1 72 ? -10.877 6.921 3.887 1.00 84.75 72 GLY A C 1
ATOM 584 O O . GLY A 1 72 ? -10.794 7.296 5.056 1.00 84.75 72 GLY A O 1
ATOM 585 N N . GLN A 1 73 ? -10.286 5.794 3.480 1.00 85.69 73 GLN A N 1
ATOM 586 C CA . GLN A 1 73 ? -9.493 4.895 4.331 1.00 85.69 73 GLN A CA 1
ATOM 587 C C . GLN A 1 73 ? -7.981 5.145 4.229 1.00 85.69 73 GLN A C 1
ATOM 589 O O . GLN A 1 73 ? -7.194 4.383 4.796 1.00 85.69 73 GLN A O 1
ATOM 594 N N . PHE A 1 74 ? -7.555 6.222 3.556 1.00 84.75 74 PHE A N 1
ATOM 595 C CA . PHE A 1 74 ? -6.142 6.571 3.371 1.00 84.75 74 PHE A CA 1
ATOM 596 C C . PHE A 1 74 ? -5.363 6.601 4.685 1.00 84.75 74 PHE A C 1
ATOM 598 O O . PHE A 1 74 ? -4.318 5.977 4.771 1.00 84.75 74 PHE A O 1
ATOM 605 N N . LYS A 1 75 ? -5.877 7.250 5.742 1.00 81.31 75 LYS A N 1
ATOM 606 C CA . LYS A 1 75 ? -5.180 7.308 7.043 1.00 81.31 75 LYS A CA 1
ATOM 607 C C . LYS A 1 75 ? -4.937 5.920 7.635 1.00 81.31 75 LYS A C 1
ATOM 609 O O . LYS A 1 75 ? -3.877 5.680 8.207 1.00 81.31 75 LYS A O 1
ATOM 614 N N . TRP A 1 76 ? -5.902 5.008 7.503 1.00 83.19 76 TRP A N 1
ATOM 615 C CA . TRP A 1 76 ? -5.749 3.644 7.999 1.00 83.19 76 TRP A CA 1
ATOM 616 C C . TRP A 1 76 ? -4.723 2.871 7.170 1.00 83.19 76 TRP A C 1
ATOM 618 O O . TRP A 1 76 ? -3.807 2.290 7.746 1.00 83.19 76 TRP A O 1
ATOM 628 N N . PHE A 1 77 ? -4.824 2.923 5.838 1.00 84.88 77 PHE A N 1
ATOM 629 C CA . PHE A 1 77 ? -3.871 2.267 4.942 1.00 84.88 77 PHE A CA 1
ATOM 630 C C . PHE A 1 77 ? -2.463 2.844 5.068 1.00 84.88 77 PHE A C 1
ATOM 632 O O . PHE A 1 77 ? -1.511 2.079 5.137 1.00 84.88 77 PHE A O 1
ATOM 639 N N . TRP A 1 78 ? -2.323 4.163 5.192 1.00 82.12 78 TRP A N 1
ATOM 640 C CA . TRP A 1 78 ? -1.057 4.838 5.451 1.00 82.12 78 TRP A CA 1
ATOM 641 C C . TRP A 1 78 ? -0.468 4.392 6.782 1.00 82.12 78 TRP A C 1
ATOM 643 O O . TRP A 1 78 ? 0.680 3.986 6.826 1.00 82.12 78 TRP A O 1
ATOM 653 N N . ASN A 1 79 ? -1.249 4.370 7.866 1.00 81.12 79 ASN A N 1
ATOM 654 C CA . ASN A 1 79 ? -0.753 3.915 9.164 1.00 81.12 79 ASN A CA 1
ATOM 655 C C . ASN A 1 79 ? -0.419 2.413 9.157 1.00 81.12 79 ASN A C 1
ATOM 657 O O . ASN A 1 79 ? 0.544 1.992 9.787 1.00 81.12 79 ASN A O 1
ATOM 661 N N . PHE A 1 80 ? -1.182 1.598 8.428 1.00 77.69 80 PHE A N 1
ATOM 662 C CA . PHE A 1 80 ? -0.915 0.173 8.242 1.00 77.69 80 PHE A CA 1
ATOM 663 C C . PHE A 1 80 ? 0.361 -0.061 7.429 1.00 77.69 80 PHE A C 1
ATOM 665 O O . PHE A 1 80 ? 1.182 -0.887 7.821 1.00 77.69 80 PHE A O 1
ATOM 672 N N . PHE A 1 81 ? 0.546 0.673 6.331 1.00 72.75 81 PHE A N 1
ATOM 673 C CA . PHE A 1 81 ? 1.706 0.571 5.454 1.00 72.75 81 PHE A CA 1
ATOM 674 C C . PHE A 1 81 ? 2.951 1.140 6.128 1.00 72.75 81 PHE A C 1
ATOM 676 O O . PHE A 1 81 ? 3.952 0.445 6.236 1.00 72.75 81 PHE A O 1
ATOM 683 N N . TYR A 1 82 ? 2.858 2.342 6.698 1.00 66.94 82 TYR A N 1
ATOM 684 C CA . TYR A 1 82 ? 3.921 2.985 7.461 1.00 66.94 82 TYR A CA 1
ATOM 685 C C . TYR A 1 82 ? 4.349 2.110 8.638 1.00 66.94 82 TYR A C 1
ATOM 687 O O . TYR A 1 82 ? 5.515 1.749 8.724 1.00 66.94 82 TYR A O 1
ATOM 695 N N . LYS A 1 83 ? 3.423 1.639 9.488 1.00 64.44 83 LYS A N 1
ATOM 696 C 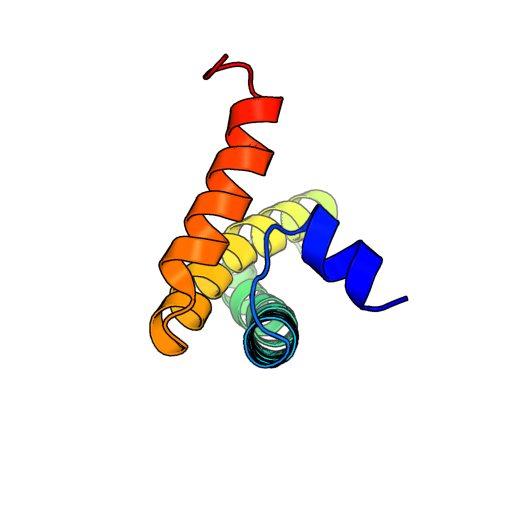CA . LYS A 1 83 ? 3.788 0.734 10.591 1.00 64.44 83 LYS A CA 1
ATOM 697 C C . LYS A 1 83 ? 4.363 -0.587 10.088 1.00 64.44 83 LYS A C 1
ATOM 699 O O . LYS A 1 83 ? 5.352 -1.045 10.634 1.00 64.44 83 LYS A O 1
ATOM 704 N N . LYS A 1 84 ? 3.805 -1.229 9.060 1.00 65.19 84 LYS A N 1
ATOM 705 C CA . LYS A 1 84 ? 4.331 -2.534 8.615 1.00 65.19 84 LYS A CA 1
ATOM 706 C C . LYS A 1 84 ? 5.647 -2.450 7.844 1.00 65.19 84 LYS A C 1
ATOM 708 O O . LYS A 1 84 ? 6.430 -3.395 7.935 1.00 65.19 84 LYS A O 1
ATOM 713 N N . LEU A 1 85 ? 5.880 -1.374 7.095 1.00 61.66 85 LEU A N 1
ATOM 714 C CA . LEU A 1 85 ? 7.084 -1.180 6.289 1.00 61.66 85 LEU A CA 1
ATOM 715 C C . LEU A 1 85 ? 8.211 -0.545 7.124 1.00 61.66 85 LEU A C 1
ATOM 717 O O . LEU A 1 85 ? 9.308 -1.090 7.153 1.00 61.66 85 LEU A O 1
ATOM 721 N N . PHE A 1 86 ? 7.945 0.528 7.884 1.00 51.66 86 PHE A N 1
ATOM 722 C CA . PHE A 1 86 ? 8.974 1.214 8.685 1.00 51.66 86 PHE A CA 1
ATOM 723 C C . PHE A 1 86 ? 9.385 0.459 9.953 1.00 51.66 86 PHE A C 1
ATOM 725 O O . PHE A 1 86 ? 10.564 0.497 10.297 1.00 51.66 86 PHE A O 1
ATOM 732 N N . ILE A 1 87 ? 8.483 -0.279 10.620 1.00 57.03 87 ILE A N 1
ATOM 733 C CA . ILE A 1 87 ? 8.881 -1.123 11.770 1.00 57.03 87 ILE A CA 1
ATOM 734 C C . ILE A 1 87 ? 9.803 -2.257 11.297 1.00 57.03 87 ILE A C 1
ATOM 736 O O . ILE A 1 87 ? 10.744 -2.617 11.996 1.00 57.03 87 ILE A O 1
ATOM 740 N N . LYS A 1 88 ? 9.590 -2.791 10.085 1.00 53.41 88 LYS A N 1
ATOM 741 C CA . LYS A 1 88 ? 10.481 -3.805 9.496 1.00 53.41 88 LYS A CA 1
ATOM 742 C C . LYS A 1 88 ? 11.832 -3.247 9.047 1.00 53.41 88 LYS A C 1
ATOM 744 O O . LYS A 1 88 ? 12.803 -3.991 9.051 1.00 53.41 88 LYS A O 1
ATOM 749 N N . ILE A 1 89 ? 11.891 -1.969 8.676 1.00 58.62 89 ILE A N 1
ATOM 750 C CA . ILE A 1 89 ? 13.133 -1.273 8.300 1.00 58.62 89 ILE A CA 1
ATOM 751 C C . ILE A 1 89 ? 13.867 -0.724 9.549 1.00 58.62 89 ILE A C 1
ATOM 753 O O . ILE A 1 89 ? 15.001 -0.272 9.451 1.00 58.62 89 ILE A O 1
ATOM 757 N N . GLY A 1 90 ? 13.273 -0.820 10.748 1.00 55.09 90 GLY A N 1
ATOM 758 C CA . GLY A 1 90 ? 13.934 -0.492 12.019 1.00 55.09 90 GLY A CA 1
ATOM 759 C C . GLY A 1 90 ? 14.102 1.006 12.296 1.00 55.09 90 GLY A C 1
ATOM 760 O O . GLY A 1 90 ? 14.839 1.379 13.203 1.00 55.09 90 GLY A O 1
ATOM 761 N N . LEU A 1 91 ? 13.425 1.871 11.536 1.00 52.78 91 LEU A N 1
ATOM 762 C CA . LEU A 1 91 ? 13.610 3.327 11.605 1.00 52.78 91 LEU A CA 1
ATOM 763 C C . LEU A 1 91 ? 12.805 4.020 12.713 1.00 52.78 91 LEU A C 1
ATOM 765 O O . LEU A 1 91 ? 13.024 5.200 12.970 1.00 52.78 91 LEU A O 1
ATOM 769 N N . ILE A 1 92 ? 11.869 3.325 13.366 1.00 48.62 92 ILE A N 1
ATOM 770 C CA . ILE A 1 92 ? 11.079 3.884 14.470 1.00 48.62 92 ILE A CA 1
ATOM 771 C C . ILE A 1 92 ? 10.915 2.803 15.536 1.00 48.62 92 ILE A C 1
ATOM 773 O O . ILE A 1 92 ? 10.382 1.727 15.250 1.00 48.62 92 ILE A O 1
ATOM 777 N N . LYS A 1 93 ? 11.425 3.103 16.732 1.00 47.41 93 LYS A N 1
ATOM 778 C CA . LYS A 1 93 ? 11.297 2.297 17.948 1.00 47.41 93 LYS A CA 1
ATOM 779 C C . LYS A 1 93 ? 9.950 2.557 18.617 1.00 47.41 93 LYS A C 1
ATOM 781 O O . LYS A 1 93 ? 9.520 3.732 18.604 1.00 47.41 93 LYS A O 1
#

Radius of gyration: 15.65 Å; chains: 1; bounding box: 32×23×41 Å

pLDDT: mean 78.73, std 11.42, range [47.41, 91.69]

Secondary structure (DSSP, 8-state):
-HHHHHHHHT---HHHHHHHHHHHHHHHHHHHHHHHHHHHHTT--TT-HHHHHHHHHHHHHHHHHHHHHHTT-HHHHHHHHHHHHHHHHT---

Sequence (93 aa):
MFQKLKKRWGLNSNTQVLIIFIVFGITGSSSLYISQPVMEYLSISNDNIILRIIIVTIIYQFILLIVAFIFGQFKWFWNFFYKKLFIKIGLIK

Foldseek 3Di:
DVVVVCVVLVNPDPVLVVLLVVLCVVLLVVLVVVLVVVCVVVVPPPPPPVVSVVSSVVSSVVSSLVSCVVVVNNVSVCCSCCCVVVVVVVPDD